Protein AF-I4FYV7-F1 (afdb_monomer_lite)

Secondary structure (DSSP, 8-state):
--HHHHTT--HHHHHHHHSS-HHHHHHHHHHHHHHHHHHTT--------

Structure (mmCIF, N/CA/C/O backbone):
data_AF-I4FYV7-F1
#
_entry.id   AF-I4FYV7-F1
#
loop_
_atom_site.group_PDB
_atom_site.id
_atom_site.type_symbol
_atom_site.label_atom_id
_atom_site.label_alt_id
_atom_site.label_comp_id
_atom_site.label_asym_id
_atom_site.label_entity_id
_atom_site.label_seq_id
_atom_site.pdbx_PDB_ins_code
_atom_site.Cartn_x
_atom_site.Cartn_y
_atom_site.Cartn_z
_atom_site.occupancy
_atom_site.B_iso_or_equiv
_atom_site.auth_seq_id
_atom_site.auth_comp_id
_atom_site.auth_asym_id
_atom_site.auth_atom_id
_atom_site.pdbx_PDB_model_num
ATOM 1 N N . MET A 1 1 ? -2.988 14.246 3.657 1.00 60.78 1 MET A N 1
ATOM 2 C CA . MET A 1 1 ? -3.388 12.902 4.130 1.00 60.78 1 MET A CA 1
ATOM 3 C C . MET A 1 1 ? -2.139 12.029 4.064 1.00 60.78 1 MET A C 1
ATOM 5 O O . MET A 1 1 ? -1.558 11.951 2.991 1.00 60.78 1 MET A O 1
ATOM 9 N N . THR A 1 2 ? -1.624 11.535 5.196 1.00 77.12 2 THR A N 1
ATOM 10 C CA . THR A 1 2 ? -0.321 10.842 5.260 1.00 77.12 2 THR A CA 1
ATOM 11 C C . THR A 1 2 ? -0.513 9.338 5.421 1.00 77.12 2 THR A C 1
ATOM 13 O O . THR A 1 2 ? -1.364 8.897 6.192 1.00 77.12 2 THR A O 1
ATOM 16 N N . TYR A 1 3 ? 0.302 8.549 4.717 1.00 74.88 3 TYR A N 1
ATOM 17 C CA . TYR A 1 3 ? 0.315 7.081 4.787 1.00 74.88 3 TYR A CA 1
ATOM 18 C C . TYR A 1 3 ? 0.422 6.554 6.229 1.00 74.88 3 TYR A C 1
ATOM 20 O O . TYR A 1 3 ? -0.205 5.561 6.586 1.00 74.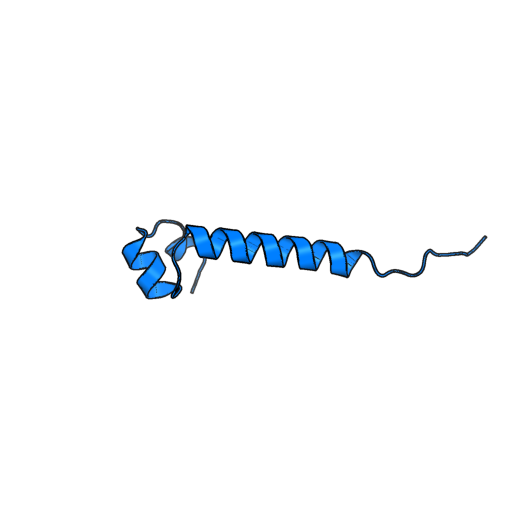88 3 TYR A O 1
ATOM 28 N N . GLU A 1 4 ? 1.149 7.274 7.083 1.00 76.81 4 GLU A N 1
ATOM 29 C CA . GLU A 1 4 ? 1.336 6.957 8.502 1.00 76.81 4 GLU A CA 1
ATOM 30 C C . GLU A 1 4 ? 0.024 6.849 9.281 1.00 76.81 4 GLU A C 1
ATOM 32 O O . GLU A 1 4 ? -0.091 6.003 10.164 1.00 76.81 4 GLU A O 1
ATOM 37 N N . LYS A 1 5 ? -0.982 7.660 8.929 1.00 78.19 5 LYS A N 1
ATOM 38 C CA . LYS A 1 5 ? -2.299 7.619 9.577 1.00 78.19 5 LYS A CA 1
ATOM 39 C C . LYS A 1 5 ? -3.150 6.446 9.097 1.00 78.19 5 LYS A C 1
ATOM 41 O O . LYS A 1 5 ? -3.988 5.969 9.846 1.00 78.19 5 LYS A O 1
AT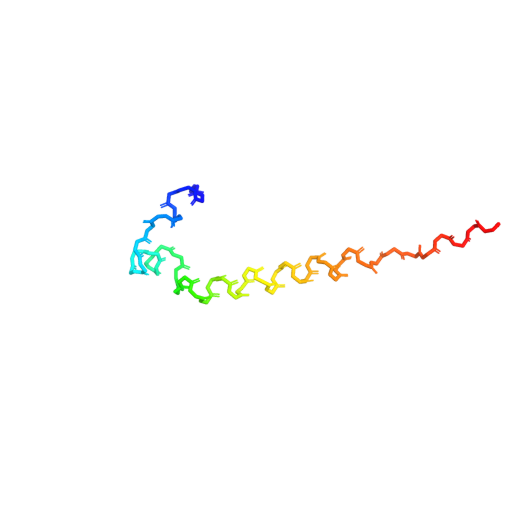OM 46 N N . VAL A 1 6 ? -2.934 5.984 7.867 1.00 81.38 6 VAL A N 1
ATOM 47 C CA . VAL A 1 6 ? -3.744 4.935 7.223 1.00 81.38 6 VAL A CA 1
ATOM 48 C C . VAL A 1 6 ? -3.212 3.536 7.540 1.00 81.38 6 VAL A C 1
ATOM 50 O O . VAL A 1 6 ? -3.984 2.589 7.654 1.00 81.38 6 VAL A O 1
ATOM 53 N N . LYS A 1 7 ? -1.895 3.412 7.741 1.00 80.19 7 LYS A N 1
ATOM 54 C CA . LYS A 1 7 ? -1.182 2.153 8.014 1.00 80.19 7 LYS A CA 1
ATOM 55 C C . LYS A 1 7 ? -1.741 1.354 9.201 1.00 80.19 7 LYS A C 1
ATOM 57 O O . LYS A 1 7 ? -1.692 0.130 9.163 1.00 80.19 7 LYS A O 1
ATOM 62 N N . ASN A 1 8 ? -2.198 2.035 10.252 1.00 86.62 8 ASN A N 1
ATOM 63 C CA . ASN A 1 8 ? -2.609 1.403 11.512 1.00 86.62 8 ASN A CA 1
ATOM 64 C C . ASN A 1 8 ? -4.136 1.343 11.687 1.00 86.62 8 ASN A C 1
ATOM 66 O O . ASN A 1 8 ? -4.604 1.020 12.776 1.00 86.62 8 ASN A O 1
ATOM 70 N N . LEU A 1 9 ? -4.911 1.693 10.656 1.00 88.75 9 LEU A N 1
ATOM 71 C CA . LEU A 1 9 ? -6.368 1.635 10.726 1.00 88.75 9 LEU A CA 1
ATOM 72 C C . LEU A 1 9 ? -6.852 0.190 10.752 1.00 88.75 9 LEU A C 1
ATOM 74 O O . LEU A 1 9 ? -6.266 -0.693 10.117 1.00 88.75 9 LEU A O 1
ATOM 78 N N . ASN A 1 10 ? -7.970 -0.034 11.437 1.00 91.88 10 ASN A N 1
ATOM 79 C CA . ASN A 1 10 ? -8.666 -1.305 11.310 1.00 91.88 10 ASN A CA 1
ATOM 80 C C . ASN A 1 10 ? -9.262 -1.445 9.885 1.00 91.88 10 ASN A C 1
ATOM 82 O O . ASN A 1 10 ? -9.402 -0.449 9.168 1.00 91.88 10 ASN A O 1
ATOM 86 N N . PRO A 1 11 ? -9.615 -2.662 9.433 1.00 91.81 11 PRO A N 1
ATOM 87 C CA . PRO A 1 11 ? -10.085 -2.882 8.062 1.00 91.81 11 PRO A CA 1
ATOM 88 C C . PRO A 1 11 ? -11.332 -2.076 7.675 1.00 91.81 11 PRO A C 1
ATOM 90 O O . PRO A 1 11 ? -11.493 -1.714 6.510 1.00 91.81 11 PRO A O 1
ATOM 93 N N . GLU A 1 12 ? -12.210 -1.792 8.634 1.00 92.62 12 GLU A N 1
ATOM 94 C CA . GLU A 1 12 ? -13.466 -1.071 8.425 1.00 92.62 12 GLU A CA 1
ATOM 95 C C . GLU A 1 12 ? -13.226 0.425 8.213 1.00 92.62 12 GLU A C 1
ATOM 97 O O . GLU A 1 12 ? -13.718 1.018 7.249 1.00 92.62 12 GLU A O 1
ATOM 102 N N . GLU A 1 13 ? -12.392 1.020 9.062 1.00 91.44 13 GLU A N 1
ATOM 103 C CA . GLU A 1 13 ? -11.914 2.390 8.915 1.00 91.44 13 GLU A CA 1
ATOM 104 C C . GLU A 1 13 ? -11.108 2.530 7.628 1.00 91.44 13 GLU A C 1
ATOM 106 O O . GLU A 1 13 ? -11.372 3.431 6.834 1.00 91.44 13 GLU A O 1
ATOM 111 N N . PHE A 1 14 ? -10.188 1.601 7.364 1.00 92.06 14 PHE A N 1
ATOM 112 C CA . PHE A 1 14 ? -9.415 1.581 6.128 1.00 92.06 14 PHE A CA 1
ATOM 113 C C . PHE A 1 14 ? -10.335 1.562 4.903 1.00 92.06 14 PHE A C 1
ATOM 115 O O . PHE A 1 14 ? -10.155 2.374 4.000 1.00 92.06 14 PHE A O 1
ATOM 122 N N . LYS A 1 15 ? -11.366 0.706 4.883 1.00 92.50 15 LYS A N 1
ATOM 123 C CA . LYS A 1 15 ? -12.347 0.667 3.789 1.00 92.50 15 LYS A CA 1
ATOM 124 C C . LYS A 1 15 ? -13.129 1.973 3.675 1.00 92.50 15 LYS A C 1
ATOM 126 O O . LYS A 1 15 ? -13.332 2.457 2.565 1.00 92.50 15 LYS A O 1
ATOM 131 N N . ARG A 1 16 ? -13.550 2.563 4.795 1.00 93.44 16 ARG A N 1
ATOM 132 C CA . ARG A 1 16 ? -14.263 3.849 4.811 1.00 93.44 16 ARG A CA 1
ATOM 133 C C . ARG A 1 16 ? -13.407 4.986 4.247 1.00 93.44 16 ARG A C 1
ATOM 135 O O . ARG A 1 16 ? -13.941 5.866 3.580 1.00 93.44 16 ARG A O 1
ATOM 142 N N . PHE A 1 17 ? -12.099 4.959 4.500 1.00 89.19 17 PHE A N 1
ATOM 143 C CA . PHE A 1 17 ? -11.163 5.983 4.035 1.00 89.19 17 PHE A CA 1
ATOM 144 C C . PHE A 1 17 ? -10.658 5.751 2.604 1.00 89.19 17 PHE A C 1
ATOM 146 O O . PHE A 1 17 ? -10.626 6.691 1.814 1.00 89.19 17 PHE A O 1
ATOM 153 N N . CYS A 1 18 ? -10.244 4.530 2.264 1.00 89.31 18 CYS A N 1
ATOM 154 C CA . CYS A 1 18 ? -9.634 4.188 0.975 1.00 89.31 18 CYS A CA 1
ATOM 155 C C . CYS A 1 18 ? -10.640 3.685 -0.072 1.00 89.31 18 CYS A C 1
ATOM 157 O O . CYS A 1 18 ? -10.278 3.549 -1.237 1.00 89.31 18 CYS A O 1
ATOM 159 N N . GLY A 1 19 ? -11.879 3.379 0.321 1.00 92.56 19 GLY A N 1
ATOM 160 C CA . GLY A 1 19 ? -12.935 2.855 -0.555 1.00 92.56 19 GLY A CA 1
ATOM 161 C C . GLY A 1 19 ? -12.824 1.359 -0.874 1.00 92.56 19 GLY A C 1
ATOM 162 O O . GLY A 1 19 ? -13.740 0.785 -1.458 1.00 92.56 19 GLY A O 1
ATOM 163 N N . VAL A 1 20 ? -11.732 0.706 -0.471 1.00 93.69 20 VAL A N 1
ATOM 164 C CA . VAL A 1 20 ? -11.443 -0.711 -0.730 1.00 93.69 20 VAL A C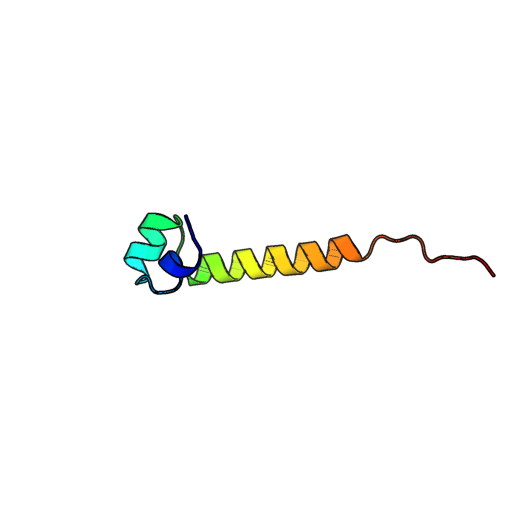A 1
ATOM 165 C C . VAL A 1 20 ? -10.859 -1.378 0.511 1.00 93.69 20 VAL A C 1
ATOM 167 O O . VAL A 1 20 ? -10.305 -0.710 1.382 1.00 93.69 20 VAL A O 1
ATOM 170 N N . TYR A 1 21 ? -10.960 -2.704 0.594 1.00 93.75 21 TYR A N 1
ATOM 171 C CA . TYR A 1 21 ? -10.331 -3.458 1.677 1.00 93.75 21 TYR A CA 1
ATOM 172 C C . TYR A 1 21 ? -8.795 -3.432 1.572 1.00 93.75 21 TYR A C 1
ATOM 174 O O . TYR A 1 21 ? -8.261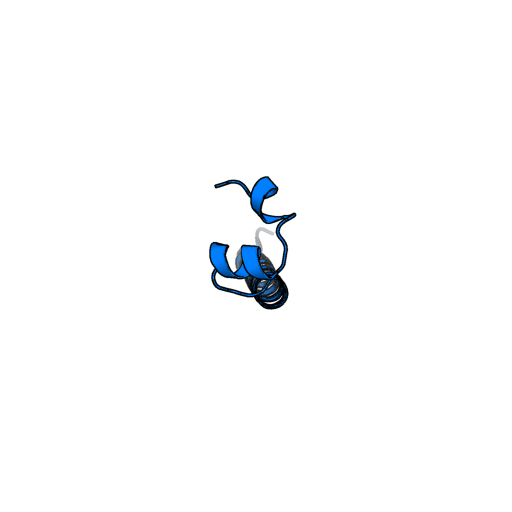 -3.332 0.460 1.00 93.75 21 TYR A O 1
ATOM 182 N N . PRO A 1 22 ? -8.071 -3.583 2.701 1.00 91.56 22 PRO A N 1
ATOM 183 C CA . PRO A 1 22 ? -6.606 -3.623 2.711 1.00 91.56 22 PRO A CA 1
ATOM 184 C C . PRO A 1 22 ? -6.008 -4.662 1.753 1.00 91.56 22 PRO A C 1
ATOM 186 O O . PRO A 1 22 ? -4.972 -4.416 1.137 1.00 91.56 22 PRO A O 1
ATOM 189 N N . GLU A 1 23 ? -6.670 -5.810 1.597 1.00 93.31 23 GLU A N 1
ATOM 190 C CA . GLU A 1 23 ? -6.249 -6.890 0.700 1.00 93.31 23 GLU A CA 1
ATOM 191 C C . GLU A 1 23 ? -6.265 -6.445 -0.766 1.00 93.31 23 GLU A C 1
ATOM 193 O O . GLU A 1 23 ? -5.237 -6.486 -1.442 1.00 93.31 23 GLU A O 1
ATOM 198 N N . THR A 1 24 ? -7.397 -5.906 -1.226 1.00 94.75 24 THR A N 1
ATOM 199 C CA . THR A 1 24 ? -7.548 -5.364 -2.582 1.00 94.75 24 THR A CA 1
ATOM 200 C C . THR A 1 24 ? -6.568 -4.224 -2.835 1.00 94.75 24 THR A C 1
ATOM 202 O O . THR A 1 24 ? -5.920 -4.179 -3.879 1.00 94.75 24 THR A O 1
ATOM 205 N N . PHE A 1 25 ? -6.403 -3.322 -1.863 1.00 92.88 25 PHE A N 1
ATOM 206 C CA . PHE A 1 25 ? -5.437 -2.231 -1.962 1.00 92.88 25 PHE A CA 1
ATOM 207 C C . PHE A 1 25 ? -4.008 -2.754 -2.163 1.00 92.88 25 PHE A C 1
ATOM 209 O O . PHE A 1 25 ? -3.269 -2.250 -3.010 1.00 92.88 25 PHE A O 1
ATOM 216 N N . LYS A 1 26 ? -3.620 -3.803 -1.428 1.00 92.69 26 LYS A N 1
ATOM 217 C CA . LYS A 1 26 ? -2.304 -4.440 -1.563 1.00 92.69 26 LYS A CA 1
ATOM 218 C C . LYS A 1 26 ? -2.096 -5.010 -2.966 1.00 92.69 26 LYS A C 1
ATOM 220 O O . LYS A 1 26 ? -0.997 -4.881 -3.506 1.00 92.69 26 LYS A O 1
ATOM 225 N N . ASP A 1 27 ? -3.122 -5.599 -3.567 1.00 95.62 27 ASP A N 1
ATOM 226 C CA . ASP A 1 27 ? -3.032 -6.123 -4.931 1.00 95.62 27 ASP A CA 1
ATOM 227 C C . ASP A 1 27 ? -2.931 -5.008 -5.977 1.00 95.62 27 ASP A C 1
ATOM 229 O O . ASP A 1 27 ? -2.081 -5.089 -6.866 1.00 95.62 27 ASP A O 1
ATOM 233 N N . MET A 1 28 ? -3.674 -3.908 -5.816 1.00 94.31 28 MET A N 1
ATOM 234 C CA . MET A 1 28 ? -3.527 -2.719 -6.669 1.00 94.31 28 MET A CA 1
ATOM 235 C C . MET A 1 28 ? -2.096 -2.162 -6.627 1.00 94.31 28 MET A C 1
ATOM 237 O O . MET A 1 28 ? -1.516 -1.839 -7.666 1.00 94.31 28 MET A O 1
ATOM 241 N N . VAL A 1 29 ? -1.489 -2.099 -5.435 1.00 92.88 29 VAL A N 1
ATOM 242 C CA . VAL A 1 29 ? -0.097 -1.651 -5.263 1.00 92.88 29 VAL A CA 1
ATOM 243 C C . VAL A 1 29 ? 0.886 -2.577 -5.984 1.00 92.88 29 VAL A C 1
ATOM 245 O O . VAL A 1 29 ? 1.830 -2.085 -6.608 1.00 92.88 29 VAL A O 1
ATOM 248 N N . LYS A 1 30 ? 0.675 -3.900 -5.950 1.00 94.88 30 LYS A N 1
ATOM 249 C CA . LYS A 1 30 ? 1.519 -4.856 -6.690 1.00 94.88 30 LYS A CA 1
ATOM 250 C C . LYS A 1 30 ? 1.433 -4.636 -8.199 1.00 94.88 30 LYS A C 1
ATOM 252 O O . LYS A 1 30 ? 2.471 -4.636 -8.857 1.00 94.88 30 LYS A O 1
ATOM 257 N N . VAL A 1 31 ? 0.229 -4.426 -8.735 1.00 94.62 31 VAL A N 1
ATOM 258 C CA . VAL A 1 31 ? 0.023 -4.160 -10.169 1.00 94.62 31 VAL A CA 1
ATOM 259 C C . VAL A 1 31 ? 0.754 -2.882 -10.584 1.00 94.62 31 VAL A C 1
ATOM 261 O O . VAL A 1 31 ? 1.541 -2.912 -11.527 1.00 94.62 31 VAL A O 1
ATOM 264 N N . LEU A 1 32 ? 0.600 -1.796 -9.821 1.00 92.19 32 L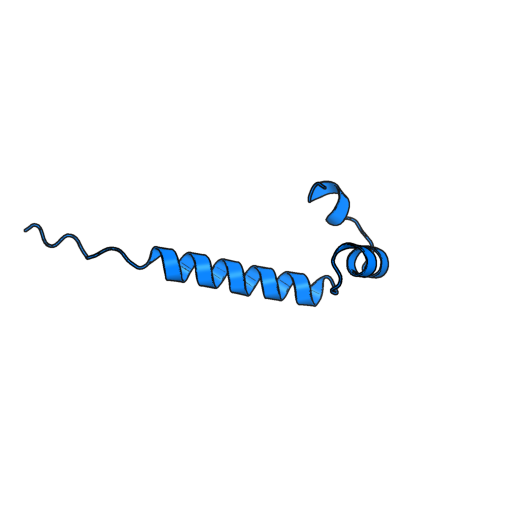EU A N 1
ATOM 265 C CA . LEU A 1 32 ? 1.320 -0.536 -10.052 1.00 92.19 32 LEU A CA 1
ATOM 266 C C . LEU A 1 32 ? 2.845 -0.696 -9.979 1.00 92.19 32 LEU A C 1
ATOM 268 O O . LEU A 1 32 ? 3.581 -0.093 -10.763 1.00 92.19 32 LEU A O 1
ATOM 272 N N . ALA A 1 33 ? 3.345 -1.486 -9.026 1.00 91.94 33 ALA A N 1
ATOM 273 C CA . ALA A 1 33 ? 4.773 -1.761 -8.908 1.00 91.94 33 ALA A CA 1
ATOM 274 C C . ALA A 1 33 ? 5.295 -2.540 -10.126 1.00 91.94 33 ALA A C 1
ATOM 276 O O . ALA A 1 33 ? 6.336 -2.179 -10.679 1.00 91.94 33 ALA A O 1
ATOM 277 N N . ALA A 1 34 ? 4.556 -3.559 -10.573 1.00 90.94 34 ALA A N 1
ATOM 278 C CA . ALA A 1 34 ? 4.883 -4.327 -11.769 1.00 90.94 34 ALA A CA 1
ATOM 279 C C . ALA A 1 34 ? 4.875 -3.443 -13.025 1.00 90.94 34 ALA A C 1
ATOM 281 O O . ALA A 1 34 ? 5.833 -3.471 -13.798 1.00 90.94 34 ALA A O 1
ATOM 282 N N . GLU A 1 35 ? 3.862 -2.591 -13.189 1.00 89.38 35 GLU A N 1
ATOM 283 C CA . GLU A 1 35 ? 3.771 -1.648 -14.306 1.00 89.38 35 GLU A CA 1
ATOM 284 C C . GLU A 1 35 ? 4.969 -0.689 -14.340 1.00 89.38 35 GLU A C 1
ATOM 286 O O . GLU A 1 35 ? 5.610 -0.536 -15.378 1.00 89.38 35 GLU A O 1
ATOM 291 N N . LYS A 1 36 ? 5.359 -0.108 -13.198 1.00 87.69 36 LYS A N 1
ATOM 292 C CA . LYS A 1 36 ? 6.549 0.762 -13.115 1.00 87.69 36 LYS A CA 1
ATOM 293 C C . LYS A 1 36 ? 7.840 0.047 -13.518 1.00 87.69 36 LYS A C 1
ATOM 295 O O . LYS A 1 36 ? 8.715 0.662 -14.132 1.00 87.69 36 LYS A O 1
ATOM 300 N N . VAL A 1 37 ? 7.985 -1.231 -13.165 1.00 83.94 37 VAL A N 1
ATOM 301 C CA . VAL A 1 37 ? 9.142 -2.046 -13.573 1.00 83.94 37 VAL A CA 1
ATOM 302 C C . VAL A 1 37 ? 9.128 -2.297 -15.080 1.00 83.94 37 VAL A C 1
ATOM 304 O O . VAL A 1 37 ? 10.180 -2.210 -15.712 1.00 83.94 37 VAL A O 1
ATOM 307 N N . LEU A 1 38 ? 7.959 -2.568 -15.663 1.00 79.31 38 LEU A N 1
ATOM 308 C CA . LEU A 1 38 ? 7.808 -2.756 -17.107 1.00 79.31 38 LEU A CA 1
ATOM 309 C C . LEU A 1 38 ? 8.099 -1.463 -17.879 1.00 79.31 38 LEU A C 1
ATOM 311 O O . LEU A 1 38 ? 8.864 -1.493 -18.840 1.00 79.31 38 LEU A O 1
ATOM 315 N N . GLN A 1 39 ? 7.587 -0.323 -17.413 1.00 77.25 39 GLN A N 1
ATOM 316 C CA . GLN A 1 39 ? 7.831 0.989 -18.024 1.00 77.25 39 GLN A CA 1
ATOM 317 C C . GLN A 1 39 ? 9.322 1.364 -18.031 1.00 77.25 39 GLN A C 1
ATOM 319 O O . GLN A 1 39 ? 9.835 1.878 -19.027 1.00 77.25 39 GLN A O 1
ATOM 324 N N . LYS A 1 40 ? 10.062 1.031 -16.961 1.00 68.25 40 LYS A N 1
ATOM 325 C CA . LYS A 1 40 ? 11.521 1.240 -16.893 1.00 68.25 40 LYS A CA 1
ATOM 326 C C . LYS A 1 40 ? 12.316 0.454 -17.948 1.00 68.25 40 LYS A C 1
ATOM 328 O O . LYS A 1 40 ? 13.468 0.802 -18.192 1.00 68.25 40 LYS A O 1
ATOM 333 N N . LYS A 1 41 ? 11.747 -0.578 -18.583 1.00 61.91 41 LYS A N 1
ATOM 334 C CA . LYS A 1 41 ? 12.430 -1.418 -19.587 1.00 61.91 41 LYS A CA 1
ATOM 335 C C . LYS A 1 41 ? 12.331 -0.896 -21.031 1.00 61.91 41 LYS A C 1
ATOM 337 O O . LYS A 1 41 ? 12.421 -1.686 -21.965 1.00 61.91 41 LYS A O 1
ATOM 342 N N . SER A 1 42 ? 12.197 0.411 -21.246 1.00 61.84 42 SER A N 1
ATOM 343 C CA . SER A 1 42 ? 12.136 1.003 -22.593 1.00 61.84 42 SER A CA 1
ATOM 344 C C . SER A 1 42 ? 13.249 2.029 -22.844 1.00 61.84 42 SER A C 1
ATOM 346 O O . SER A 1 42 ? 13.018 3.200 -23.116 1.00 61.84 42 SER A O 1
ATOM 348 N N . GLY A 1 43 ? 14.500 1.570 -22.777 1.00 67.38 43 GLY A N 1
ATOM 349 C CA . GLY A 1 43 ? 15.627 2.257 -23.410 1.00 67.38 43 GLY A CA 1
ATOM 350 C C . GLY A 1 43 ? 16.070 1.489 -24.653 1.00 67.38 43 GLY A C 1
ATOM 351 O O . GLY A 1 43 ? 16.209 0.266 -24.596 1.00 67.38 43 GLY A O 1
ATOM 352 N N . ARG A 1 44 ? 16.323 2.184 -25.772 1.00 66.38 44 ARG A N 1
ATOM 353 C CA . ARG A 1 44 ? 17.057 1.602 -26.909 1.00 66.38 44 ARG A CA 1
ATOM 354 C C . ARG A 1 44 ? 18.404 1.110 -26.363 1.00 66.38 44 ARG A C 1
ATOM 356 O O . ARG A 1 44 ? 19.114 1.931 -25.781 1.00 66.38 44 ARG A O 1
ATOM 363 N N . PRO A 1 45 ? 18.782 -0.174 -26.514 1.00 68.00 45 PRO A N 1
ATOM 364 C CA . PRO A 1 45 ? 20.128 -0.591 -26.161 1.00 68.00 45 PRO A CA 1
ATOM 365 C C . PRO A 1 45 ? 21.097 0.298 -26.937 1.00 68.00 45 PRO A C 1
ATOM 367 O O . PRO A 1 45 ? 20.987 0.427 -28.159 1.00 68.00 45 PRO A O 1
ATOM 370 N N . SER A 1 46 ? 21.985 0.963 -26.202 1.00 66.75 46 SER A N 1
ATOM 371 C CA . SER A 1 46 ? 23.064 1.781 -26.740 1.00 66.75 46 SER A CA 1
ATOM 372 C C . SER A 1 46 ? 23.966 0.894 -27.600 1.00 66.75 46 SER A C 1
ATOM 374 O O . SER A 1 46 ? 24.958 0.353 -27.123 1.00 66.75 46 SER A O 1
ATOM 376 N N . LYS A 1 47 ? 23.614 0.704 -28.874 1.00 67.44 47 LYS A N 1
ATOM 377 C CA . LYS A 1 47 ? 24.558 0.242 -29.890 1.00 67.44 47 LYS A CA 1
ATOM 378 C C . LYS A 1 47 ? 25.396 1.446 -30.300 1.00 67.44 47 LYS A C 1
ATOM 380 O O . LYS A 1 47 ? 25.130 2.072 -31.319 1.00 67.44 47 LYS A O 1
ATOM 385 N N . LEU A 1 48 ? 26.362 1.773 -29.456 1.00 68.50 48 LEU A N 1
ATOM 386 C CA . LEU A 1 48 ? 2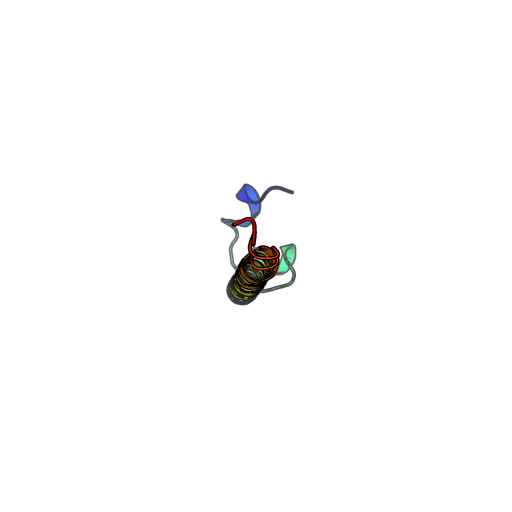7.586 2.442 -29.866 1.00 68.50 48 LEU A CA 1
ATOM 387 C C . LEU A 1 48 ? 28.704 1.456 -29.530 1.00 68.50 48 LEU A C 1
ATOM 389 O O . LEU A 1 48 ? 29.201 1.420 -28.408 1.00 68.50 48 LEU A O 1
ATOM 393 N N . SER A 1 49 ? 28.944 0.557 -30.488 1.00 58.81 49 SER A N 1
ATOM 394 C CA . SER A 1 49 ? 30.271 -0.007 -30.738 1.00 58.81 49 SER A CA 1
ATOM 395 C C . SER A 1 49 ? 31.144 1.071 -31.359 1.00 58.81 49 SER A C 1
ATOM 397 O O . SER A 1 49 ? 30.592 1.746 -32.263 1.00 58.81 49 SER A O 1
#

Radius of gyration: 17.51 Å; chains: 1; bounding box: 44×20×42 Å

Sequence (49 aa):
MTYEKVKNLNPEEFKRFCGVYPETFKDMVKVLAAEKVLQKKSGRPSKLS

pLDDT: mean 83.56, std 11.4, range [58.81, 95.62]

Foldseek 3Di:
DDPVVLVPDDQVVNCVVVVDGPVVVVVVVVVVVVVVVVVVPDDDPPPPD

Organism: NCBI:txid1160281